Protein AF-A0A9D1AUR5-F1 (afdb_monomer_lite)

Radius of gyration: 15.95 Å; chains: 1; bounding box: 58×38×31 Å

pLDDT: mean 84.09, std 12.06, range [46.53, 95.69]

Structure (mmCIF, N/CA/C/O backbone):
data_AF-A0A9D1AUR5-F1
#
_entry.id   AF-A0A9D1AUR5-F1
#
loop_
_atom_site.group_PDB
_atom_site.id
_atom_site.type_symbol
_atom_site.label_atom_id
_atom_site.label_alt_id
_atom_site.label_comp_id
_atom_site.label_asym_id
_atom_site.label_entity_id
_atom_site.label_seq_id
_atom_site.pdbx_PDB_ins_code
_atom_site.Cartn_x
_atom_site.Cartn_y
_atom_site.Cartn_z
_atom_site.occupancy
_atom_site.B_iso_or_equiv
_atom_site.auth_seq_id
_atom_site.auth_comp_id
_atom_site.auth_asym_id
_atom_site.auth_atom_id
_atom_site.pdbx_PDB_model_num
ATOM 1 N N . MET A 1 1 ? -42.932 -14.438 0.483 1.00 46.53 1 MET A N 1
ATOM 2 C CA . MET A 1 1 ? -41.579 -15.038 0.476 1.00 46.53 1 MET A CA 1
ATOM 3 C C . MET A 1 1 ? -40.609 -13.994 -0.057 1.00 46.53 1 MET A C 1
ATOM 5 O O . MET A 1 1 ? -40.876 -13.492 -1.142 1.00 46.53 1 MET A O 1
ATOM 9 N N . PRO A 1 2 ? -39.574 -13.574 0.690 1.00 53.62 2 PRO A N 1
ATOM 10 C CA . PRO A 1 2 ? -38.624 -12.589 0.187 1.00 53.62 2 PRO A CA 1
ATOM 11 C C . PRO A 1 2 ? -37.767 -13.238 -0.905 1.00 53.62 2 PRO A C 1
ATOM 13 O O . PRO A 1 2 ? -37.138 -14.271 -0.686 1.00 53.62 2 PRO A O 1
ATOM 16 N N . SER A 1 3 ? -37.808 -12.657 -2.100 1.00 56.53 3 SER A N 1
ATOM 17 C CA . SER A 1 3 ? -37.037 -13.116 -3.251 1.00 56.53 3 SER A CA 1
ATOM 18 C C . SER A 1 3 ? -35.579 -12.689 -3.069 1.00 56.53 3 SER A C 1
ATOM 20 O O . SER A 1 3 ? -35.285 -11.496 -2.977 1.00 56.53 3 SER A O 1
ATOM 22 N N . PHE A 1 4 ? -34.663 -13.653 -2.975 1.00 55.78 4 PHE A N 1
ATOM 23 C CA . PHE A 1 4 ? -33.223 -13.400 -2.941 1.00 55.78 4 PHE A CA 1
ATOM 24 C C . PHE A 1 4 ? -32.739 -13.091 -4.359 1.00 55.78 4 PHE A C 1
ATOM 26 O O . PHE A 1 4 ? -32.270 -13.967 -5.082 1.00 55.78 4 PHE A O 1
ATOM 33 N N . ILE A 1 5 ? -32.865 -11.831 -4.774 1.00 70.12 5 ILE A N 1
ATOM 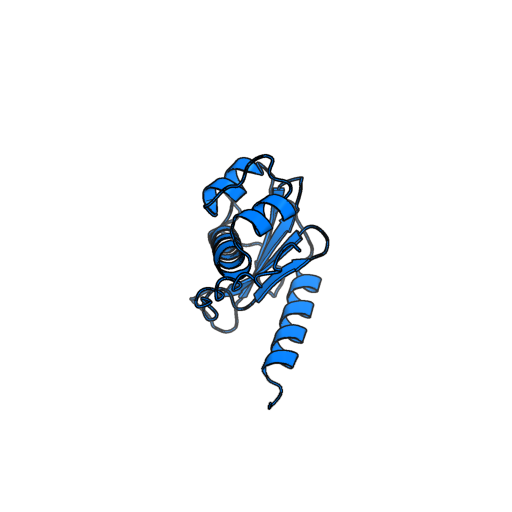34 C CA . ILE A 1 5 ? -32.212 -11.359 -5.995 1.00 70.12 5 ILE A CA 1
ATOM 35 C C . ILE A 1 5 ? -30.713 -11.286 -5.701 1.00 70.12 5 ILE A C 1
ATOM 37 O O . ILE A 1 5 ? -30.262 -10.454 -4.912 1.00 70.12 5 ILE A O 1
ATOM 41 N N . ALA A 1 6 ? -29.937 -12.172 -6.325 1.00 63.62 6 ALA A N 1
ATOM 42 C CA . ALA A 1 6 ? -28.485 -12.091 -6.312 1.00 63.62 6 ALA A CA 1
ATOM 43 C C . ALA A 1 6 ? -28.065 -10.758 -6.948 1.00 63.62 6 ALA A C 1
ATOM 45 O O . ALA A 1 6 ? -28.197 -10.568 -8.156 1.00 63.62 6 ALA A O 1
ATOM 46 N N . GLN A 1 7 ? -27.594 -9.811 -6.133 1.00 69.50 7 GLN A N 1
ATOM 47 C CA . GLN A 1 7 ? -27.077 -8.553 -6.657 1.00 69.50 7 GLN A CA 1
ATOM 48 C C . GLN A 1 7 ? -25.801 -8.836 -7.464 1.00 69.50 7 GLN A C 1
ATOM 50 O O . GLN A 1 7 ? -24.889 -9.495 -6.945 1.00 69.50 7 GLN A O 1
ATOM 55 N N . PRO A 1 8 ? -25.704 -8.358 -8.718 1.00 53.91 8 PRO A N 1
ATOM 56 C CA . PRO A 1 8 ? -24.486 -8.498 -9.494 1.00 53.91 8 PRO A CA 1
ATOM 57 C C . PRO A 1 8 ? -23.358 -7.780 -8.755 1.00 53.91 8 PRO A C 1
ATOM 59 O O . PRO A 1 8 ? -23.437 -6.582 -8.479 1.00 53.91 8 PRO A O 1
ATOM 62 N N . ARG A 1 9 ? -22.301 -8.523 -8.406 1.00 60.66 9 ARG A N 1
ATOM 63 C CA . ARG A 1 9 ? -21.105 -7.903 -7.834 1.00 60.66 9 ARG A CA 1
ATOM 64 C C . ARG A 1 9 ? -20.527 -6.963 -8.892 1.00 60.66 9 ARG A C 1
ATOM 66 O O . ARG A 1 9 ? -20.379 -7.391 -10.040 1.00 60.66 9 ARG A O 1
ATOM 73 N N . PRO A 1 10 ? -20.202 -5.710 -8.541 1.00 59.88 10 PRO A N 1
ATOM 74 C CA . PRO A 1 10 ? -19.557 -4.808 -9.478 1.00 59.88 10 PRO A CA 1
ATOM 75 C C . PRO A 1 10 ? -18.296 -5.476 -10.028 1.00 59.88 10 PRO A C 1
ATOM 77 O O . PRO A 1 10 ? -17.482 -6.012 -9.272 1.00 59.88 10 PRO A O 1
ATOM 80 N N . GLN A 1 11 ? -18.167 -5.468 -11.354 1.00 58.25 11 GLN A N 1
ATOM 81 C CA . GLN A 1 11 ? -16.984 -5.978 -12.037 1.00 58.25 11 GLN A CA 1
ATOM 82 C C . GLN A 1 11 ? -15.757 -5.216 -11.509 1.00 58.25 11 GLN A C 1
ATOM 84 O O . GLN A 1 11 ? -15.791 -3.978 -11.463 1.00 58.25 11 GLN A O 1
ATOM 89 N N . PRO A 1 12 ? -14.682 -5.908 -11.093 1.00 55.97 12 PRO A N 1
ATOM 90 C CA . PRO A 1 12 ? -13.477 -5.232 -10.641 1.00 55.97 12 PRO A CA 1
ATOM 91 C C . PRO A 1 12 ? -12.948 -4.339 -11.770 1.00 55.97 12 PRO A C 1
ATOM 93 O O . PRO A 1 12 ? -12.846 -4.761 -12.924 1.00 55.97 12 PRO A O 1
ATOM 96 N N . LYS A 1 13 ? -12.629 -3.077 -11.453 1.00 62.91 13 LYS A N 1
ATOM 97 C CA . LYS A 1 13 ? -12.065 -2.141 -12.437 1.00 62.91 13 LYS A CA 1
ATOM 98 C C . LYS A 1 13 ? -10.774 -2.711 -13.033 1.00 62.91 13 LYS A C 1
ATOM 100 O O . LYS A 1 13 ? -10.017 -3.392 -12.339 1.00 62.91 13 LYS A O 1
ATOM 105 N N . LYS A 1 14 ? -10.488 -2.368 -14.301 1.00 58.84 14 LYS A N 1
ATOM 106 C CA . LYS A 1 14 ? -9.211 -2.692 -14.966 1.00 58.84 14 LYS A CA 1
ATOM 107 C C . LYS A 1 14 ? -8.042 -2.296 -14.054 1.00 58.84 14 LYS A C 1
ATOM 109 O O . LYS A 1 14 ? -7.839 -1.116 -13.770 1.00 58.84 14 LYS A O 1
ATOM 114 N N . ARG A 1 15 ? -7.299 -3.300 -13.584 1.00 64.06 15 ARG A N 1
ATOM 115 C CA . ARG A 1 15 ? -6.144 -3.143 -12.689 1.00 64.06 15 ARG A CA 1
ATOM 116 C C . ARG A 1 15 ? -5.000 -2.463 -13.440 1.00 64.06 15 ARG A C 1
ATOM 118 O O . ARG A 1 15 ? -4.709 -2.827 -14.578 1.00 64.06 15 ARG A O 1
ATOM 125 N N . GLN A 1 16 ? -4.292 -1.538 -12.793 1.00 65.31 16 GLN A N 1
ATOM 126 C CA . GLN A 1 16 ? -3.031 -1.011 -13.325 1.00 65.31 16 GLN A CA 1
ATOM 127 C C . GLN A 1 16 ? -1.873 -1.947 -12.950 1.00 65.31 16 GLN A C 1
ATOM 129 O O . GLN A 1 16 ? -0.972 -1.560 -12.210 1.00 65.31 16 GLN A O 1
ATOM 134 N N . LEU A 1 17 ? -1.901 -3.182 -13.465 1.00 66.31 17 LEU A N 1
ATOM 135 C CA . LEU A 1 17 ? -0.937 -4.247 -13.135 1.00 66.31 17 LEU A CA 1
ATOM 136 C C . LEU A 1 17 ? 0.522 -3.840 -13.376 1.00 66.31 17 LEU A C 1
ATOM 138 O O . LEU A 1 17 ? 1.398 -4.199 -12.599 1.00 66.31 17 LEU A O 1
ATOM 142 N N . GLN A 1 18 ? 0.778 -3.037 -14.411 1.00 70.94 18 GLN A N 1
ATOM 143 C CA . GLN A 1 18 ? 2.121 -2.530 -14.707 1.00 70.94 18 GLN A CA 1
ATOM 144 C C . GLN A 1 18 ? 2.656 -1.589 -13.617 1.00 70.94 18 GLN A C 1
ATOM 146 O O . GLN A 1 18 ? 3.862 -1.500 -13.400 1.00 70.94 18 GLN A O 1
ATOM 151 N N . LYS A 1 19 ? 1.761 -0.865 -12.932 1.00 76.81 19 LYS A N 1
ATOM 152 C CA . LYS A 1 19 ? 2.124 0.146 -11.934 1.00 76.81 19 LYS A CA 1
ATOM 153 C C . LYS A 1 19 ? 2.081 -0.410 -10.516 1.00 76.81 19 LYS A C 1
ATOM 155 O O . LYS A 1 19 ? 2.977 -0.121 -9.731 1.00 76.81 19 LYS A O 1
ATOM 160 N N . VAL A 1 20 ? 1.062 -1.198 -10.187 1.00 77.25 20 VAL A N 1
ATOM 161 C CA . VAL A 1 20 ? 0.912 -1.869 -8.890 1.00 77.25 20 VAL A CA 1
ATOM 162 C C . VAL A 1 20 ? 0.617 -3.341 -9.159 1.00 77.25 20 VAL A C 1
ATOM 164 O O . VAL A 1 20 ? -0.549 -3.721 -9.301 1.00 77.25 20 VAL A O 1
ATOM 167 N N . PRO A 1 21 ? 1.662 -4.174 -9.288 1.00 82.38 21 PRO A N 1
ATOM 168 C CA . PRO A 1 21 ? 1.486 -5.592 -9.584 1.00 82.38 21 PRO A CA 1
ATOM 169 C C . PRO A 1 21 ? 0.772 -6.348 -8.458 1.00 82.38 21 PRO A C 1
ATOM 171 O O . PRO A 1 21 ? 0.073 -7.328 -8.724 1.00 82.38 21 PRO A O 1
ATOM 174 N N . PHE A 1 22 ? 0.893 -5.881 -7.211 1.00 90.50 22 PHE A N 1
ATOM 175 C CA . PHE A 1 22 ? 0.364 -6.582 -6.047 1.00 90.50 22 PHE A CA 1
ATOM 176 C C . PHE A 1 22 ? -0.159 -5.620 -4.986 1.00 90.50 22 PHE A C 1
ATOM 178 O O . PHE A 1 22 ? 0.517 -4.662 -4.616 1.00 90.50 22 PHE A O 1
ATOM 185 N N . VAL A 1 23 ? -1.367 -5.890 -4.495 1.00 94.31 23 VAL A N 1
ATOM 186 C CA . VAL A 1 23 ? -2.006 -5.158 -3.399 1.00 94.31 23 VAL A CA 1
ATOM 187 C C . VAL A 1 23 ? -2.911 -6.108 -2.628 1.00 94.31 23 VAL A C 1
ATOM 189 O O . VAL A 1 23 ? -3.725 -6.819 -3.219 1.00 94.31 23 VAL A O 1
ATOM 192 N N . GLU A 1 24 ? -2.801 -6.108 -1.308 1.00 94.38 24 GLU A N 1
ATOM 193 C CA . GLU A 1 24 ? -3.598 -6.954 -0.429 1.00 94.38 24 GLU A CA 1
ATOM 194 C C . GLU A 1 24 ? -3.999 -6.225 0.856 1.00 94.38 24 GLU A C 1
ATOM 196 O O . GLU A 1 24 ? -3.330 -5.303 1.328 1.00 94.38 24 GLU A O 1
ATOM 201 N N . LEU A 1 25 ? -5.127 -6.663 1.408 1.00 94.94 25 LEU A N 1
ATOM 202 C CA . LEU A 1 25 ? -5.566 -6.341 2.758 1.00 94.94 25 LEU A CA 1
ATOM 203 C C . LEU A 1 25 ? -5.272 -7.584 3.599 1.00 94.94 25 LEU A C 1
ATOM 205 O O . LEU A 1 25 ? -6.000 -8.573 3.505 1.00 94.94 25 LEU A O 1
ATOM 209 N N . PHE A 1 26 ? -4.172 -7.569 4.347 1.00 94.12 26 PHE A N 1
ATOM 210 C CA . PHE A 1 26 ? -3.706 -8.735 5.094 1.00 94.12 26 PHE A CA 1
ATOM 211 C C . PHE A 1 26 ? -3.170 -8.342 6.471 1.00 94.12 26 PHE A C 1
ATOM 213 O O . PHE A 1 26 ? -2.499 -7.324 6.608 1.00 94.12 26 PHE A O 1
ATOM 220 N N . ASN A 1 27 ? -3.484 -9.144 7.492 1.00 91.56 27 ASN A N 1
ATOM 221 C CA . ASN A 1 27 ? -2.972 -9.007 8.860 1.00 91.56 27 ASN A CA 1
ATOM 222 C C . ASN A 1 27 ? -3.039 -7.574 9.443 1.00 91.56 27 ASN A C 1
ATOM 224 O O . ASN A 1 27 ? -2.068 -7.057 9.990 1.00 91.56 27 ASN A O 1
ATOM 228 N N . GLY A 1 28 ? -4.172 -6.888 9.259 1.00 93.06 28 GLY A N 1
ATOM 229 C CA . GLY A 1 28 ? -4.358 -5.512 9.737 1.00 93.06 28 GLY A CA 1
ATOM 230 C C . GLY A 1 28 ? -3.544 -4.462 8.974 1.00 93.06 28 GLY A C 1
ATOM 231 O O . GLY A 1 28 ? -3.373 -3.347 9.461 1.00 93.06 28 GLY A O 1
ATOM 232 N N . ARG A 1 29 ? -3.030 -4.791 7.787 1.00 94.62 29 ARG A N 1
ATOM 233 C CA . ARG A 1 29 ? -2.286 -3.874 6.922 1.00 94.62 29 ARG A CA 1
ATOM 234 C C . ARG A 1 29 ? -2.892 -3.817 5.527 1.00 94.62 29 ARG A C 1
ATOM 236 O O . ARG A 1 29 ? -3.344 -4.828 4.986 1.00 94.62 29 ARG A O 1
ATOM 243 N N . LEU A 1 30 ? -2.877 -2.629 4.941 1.00 95.56 30 LEU A N 1
ATOM 244 C CA . LEU A 1 30 ? -2.926 -2.459 3.498 1.00 95.56 30 LEU A CA 1
ATOM 245 C C . LEU A 1 30 ? -1.484 -2.477 2.998 1.00 95.56 30 LEU A C 1
ATOM 247 O O . LEU A 1 30 ? -0.707 -1.586 3.329 1.00 95.56 30 LEU A O 1
ATOM 251 N N . GLN A 1 31 ? -1.122 -3.489 2.219 1.00 95.69 31 GLN A N 1
ATOM 252 C CA . GLN A 1 31 ? 0.259 -3.706 1.797 1.00 95.69 31 GLN A CA 1
ATOM 253 C C . GLN A 1 31 ? 0.344 -4.139 0.339 1.00 95.69 31 GLN A C 1
ATOM 255 O O . GLN A 1 31 ? -0.624 -4.630 -0.241 1.00 95.69 31 GLN A O 1
ATOM 260 N N . GLY A 1 32 ? 1.500 -3.930 -0.279 1.00 95.19 32 GLY A N 1
ATOM 261 C CA . GLY A 1 32 ? 1.702 -4.360 -1.651 1.00 95.19 32 GLY A CA 1
ATOM 262 C C . GLY A 1 32 ? 3.020 -3.927 -2.264 1.00 95.19 32 GLY A C 1
ATOM 263 O O . GLY A 1 32 ? 3.892 -3.348 -1.611 1.00 95.19 32 GLY A O 1
ATOM 264 N N . VAL A 1 33 ? 3.134 -4.215 -3.556 1.00 94.31 33 VAL A N 1
ATOM 265 C CA . VAL A 1 33 ? 4.311 -3.942 -4.376 1.00 94.31 33 VAL A CA 1
ATOM 266 C C . VAL A 1 33 ? 3.926 -2.995 -5.504 1.00 94.31 33 VAL A C 1
ATOM 268 O O . VAL A 1 33 ? 2.937 -3.200 -6.205 1.00 94.31 33 VAL A O 1
ATOM 271 N N . VAL A 1 34 ? 4.728 -1.948 -5.670 1.00 93.12 34 VAL A N 1
ATOM 272 C CA . VAL A 1 34 ? 4.546 -0.859 -6.629 1.00 93.12 34 VAL A CA 1
ATOM 273 C C . VAL A 1 34 ? 5.778 -0.787 -7.523 1.00 93.12 34 VAL A C 1
ATOM 275 O O . VAL A 1 34 ? 6.909 -0.789 -7.041 1.00 93.12 34 VAL A O 1
ATOM 278 N N . SER A 1 35 ? 5.575 -0.715 -8.834 1.00 89.38 35 SER A N 1
ATOM 279 C CA . SER A 1 35 ? 6.661 -0.576 -9.804 1.00 89.38 35 SER A CA 1
ATOM 280 C C . SER A 1 35 ? 7.379 0.768 -9.646 1.00 89.38 35 SER A C 1
ATOM 282 O O . SER A 1 35 ? 6.749 1.801 -9.407 1.00 89.38 35 SER A O 1
ATOM 284 N N . SER A 1 36 ? 8.705 0.772 -9.819 1.00 80.38 36 SER A N 1
ATOM 285 C CA . SER A 1 36 ? 9.506 2.005 -9.852 1.00 80.38 36 SER A CA 1
ATOM 286 C C . SER A 1 36 ? 9.194 2.874 -11.077 1.00 80.38 36 SER A C 1
ATOM 288 O O . SER A 1 36 ? 9.471 4.075 -11.068 1.00 80.38 36 SER A O 1
ATOM 290 N N . GLY A 1 37 ? 8.664 2.283 -12.154 1.00 74.62 37 GLY A N 1
ATOM 291 C CA . GLY A 1 37 ? 8.437 2.939 -13.449 1.00 74.62 37 GLY A CA 1
ATOM 292 C C . GLY A 1 37 ? 9.714 3.271 -14.237 1.00 74.62 37 GLY A C 1
ATOM 293 O O . GLY A 1 37 ? 9.652 3.414 -15.449 1.00 74.62 37 GLY A O 1
ATOM 294 N N . SER A 1 38 ? 10.868 3.363 -13.570 1.00 73.44 38 SE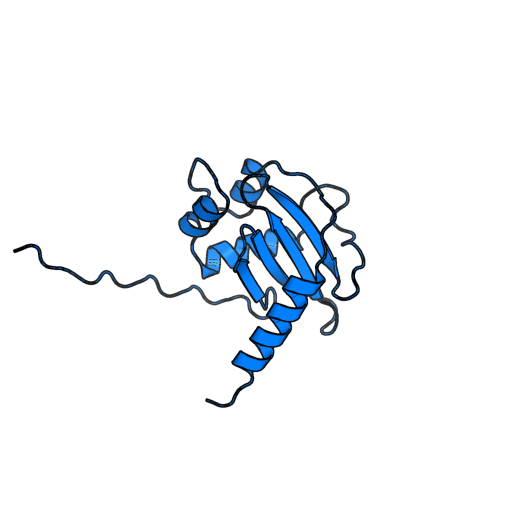R A N 1
ATOM 295 C CA . SER A 1 38 ? 12.184 3.654 -14.162 1.00 73.44 38 SER A CA 1
ATOM 296 C C . SER A 1 38 ? 13.089 2.432 -14.349 1.00 73.44 38 SER A C 1
ATOM 298 O O . SER A 1 38 ? 14.124 2.527 -14.997 1.00 73.44 38 SER A O 1
ATOM 300 N N . SER A 1 39 ? 12.743 1.300 -13.743 1.00 76.44 39 SER A N 1
ATOM 301 C CA . SER A 1 39 ? 13.491 0.046 -13.831 1.00 76.44 39 SER A CA 1
ATOM 302 C C . SER A 1 39 ? 12.525 -1.103 -13.585 1.00 76.44 39 SER A C 1
ATOM 304 O O . SER A 1 39 ? 11.682 -1.017 -12.690 1.00 76.44 39 SER A O 1
ATOM 306 N N . THR A 1 40 ? 12.648 -2.157 -14.384 1.00 71.94 40 THR A N 1
ATOM 307 C CA . THR A 1 40 ? 11.851 -3.384 -14.278 1.00 71.94 40 THR A CA 1
ATOM 308 C C . THR A 1 40 ? 12.249 -4.230 -13.068 1.00 71.94 40 THR A C 1
ATOM 310 O O . THR A 1 40 ? 11.401 -4.879 -12.469 1.00 71.94 40 THR A O 1
ATOM 313 N N . GLU A 1 41 ? 13.517 -4.174 -12.662 1.00 79.19 41 GLU A N 1
ATOM 314 C CA . GLU A 1 41 ? 14.068 -4.942 -11.535 1.00 79.19 41 GLU A CA 1
ATOM 315 C C . GLU A 1 41 ? 13.828 -4.274 -10.173 1.00 79.19 41 GLU A C 1
ATOM 317 O O . GLU A 1 41 ? 13.956 -4.896 -9.113 1.00 79.19 41 GLU A O 1
ATOM 322 N N . ARG A 1 42 ? 13.492 -2.978 -10.182 1.00 86.56 42 ARG A N 1
ATOM 323 C CA . ARG A 1 42 ? 13.256 -2.206 -8.964 1.00 86.56 42 ARG A CA 1
ATOM 324 C C . ARG A 1 42 ? 11.770 -2.085 -8.686 1.00 86.56 42 ARG A C 1
ATOM 326 O O . ARG A 1 42 ? 11.029 -1.417 -9.407 1.00 86.56 42 ARG A O 1
ATOM 333 N N . VAL A 1 43 ? 11.372 -2.624 -7.545 1.00 91.94 43 VAL A N 1
ATOM 334 C CA . VAL A 1 43 ? 10.029 -2.441 -7.003 1.00 91.94 43 VAL A CA 1
ATOM 335 C C . VAL A 1 43 ? 10.083 -1.834 -5.609 1.00 91.94 43 VAL A C 1
ATOM 337 O O . VAL A 1 43 ? 11.075 -1.956 -4.886 1.00 91.94 43 VAL A O 1
ATOM 340 N N . TYR A 1 44 ? 8.999 -1.161 -5.249 1.00 94.12 44 TYR A N 1
ATOM 341 C CA . TYR A 1 44 ? 8.773 -0.574 -3.942 1.00 94.12 44 TYR A CA 1
ATOM 342 C C . TYR A 1 44 ? 7.738 -1.392 -3.188 1.00 94.12 44 TYR A C 1
ATOM 344 O O . TYR A 1 44 ? 6.620 -1.582 -3.657 1.00 94.12 44 TYR A O 1
ATOM 352 N N . VAL A 1 45 ? 8.095 -1.829 -1.993 1.00 95.25 45 VAL A N 1
ATOM 353 C CA . VAL A 1 45 ? 7.181 -2.437 -1.039 1.00 95.25 45 VAL A CA 1
ATOM 354 C C . VAL A 1 45 ? 6.615 -1.326 -0.173 1.00 95.25 45 VAL A C 1
ATOM 356 O O . VAL A 1 45 ? 7.371 -0.583 0.457 1.00 95.25 45 VAL A O 1
ATOM 359 N N . SER A 1 46 ? 5.294 -1.189 -0.173 1.00 95.00 46 SER A N 1
ATOM 360 C CA . SER A 1 46 ? 4.578 -0.154 0.573 1.00 95.00 46 SER A CA 1
ATOM 361 C C . SER A 1 46 ? 3.562 -0.803 1.500 1.00 95.00 46 SER A C 1
ATOM 363 O O . SER A 1 46 ? 2.929 -1.792 1.131 1.00 95.00 46 SER A O 1
ATOM 365 N N . LEU A 1 47 ? 3.415 -0.246 2.696 1.00 94.62 47 LEU A N 1
ATOM 366 C CA . LEU A 1 47 ? 2.504 -0.746 3.715 1.00 94.62 47 LEU A CA 1
ATOM 367 C C . LEU A 1 47 ? 1.914 0.403 4.529 1.00 94.62 47 LEU A C 1
ATOM 369 O O . LEU A 1 47 ? 2.560 1.437 4.717 1.00 94.62 47 LEU A O 1
ATOM 373 N N . ILE A 1 48 ? 0.684 0.199 4.991 1.00 94.62 48 ILE A N 1
ATOM 374 C CA . ILE A 1 48 ? -0.048 1.077 5.898 1.00 94.62 48 ILE A CA 1
ATOM 375 C C . ILE A 1 48 ? -0.763 0.196 6.918 1.00 94.62 48 ILE A C 1
ATOM 377 O O . ILE A 1 48 ? -1.508 -0.714 6.544 1.00 94.62 48 ILE A O 1
ATOM 381 N N . LYS A 1 49 ? -0.558 0.466 8.201 1.00 94.56 49 LYS A N 1
ATOM 382 C CA . LYS A 1 49 ? -1.226 -0.223 9.300 1.00 94.56 49 LYS A CA 1
ATOM 383 C C . LYS A 1 49 ? -2.634 0.340 9.498 1.00 94.56 49 LYS A C 1
ATOM 385 O O . LYS A 1 49 ? -2.826 1.553 9.565 1.00 94.56 49 LYS A O 1
ATOM 390 N N . ALA A 1 50 ? -3.626 -0.539 9.581 1.00 93.62 50 ALA A N 1
ATOM 391 C CA . ALA A 1 50 ? -4.997 -0.164 9.907 1.00 93.62 50 ALA A CA 1
ATOM 392 C C . ALA A 1 50 ? -5.093 0.358 11.350 1.00 93.62 50 ALA A C 1
ATOM 394 O O . ALA A 1 50 ? -4.340 -0.064 12.231 1.00 93.62 50 ALA A O 1
ATOM 395 N N . GLY A 1 51 ? -6.021 1.281 11.598 1.00 90.31 51 GLY A N 1
ATOM 396 C CA . GLY A 1 51 ? -6.229 1.904 12.904 1.00 90.31 51 GLY A CA 1
ATOM 397 C C . GLY A 1 51 ? -5.225 3.014 13.223 1.00 90.31 51 GLY A C 1
ATOM 398 O O . GLY A 1 51 ? -5.648 4.141 13.447 1.00 90.31 51 GLY A O 1
ATOM 399 N N . SER A 1 52 ? -3.914 2.731 13.222 1.00 90.19 52 SER A N 1
ATOM 400 C CA . SER A 1 52 ? -2.898 3.763 13.515 1.00 90.19 52 SER A CA 1
ATOM 401 C C . SER A 1 52 ? -2.517 4.613 12.307 1.00 90.19 52 SER A C 1
ATOM 403 O O . SER A 1 52 ? -2.012 5.719 12.468 1.00 90.19 52 SER A O 1
ATOM 405 N N . GLY A 1 53 ? -2.706 4.094 11.091 1.00 90.31 53 GLY A N 1
ATOM 406 C CA . GLY A 1 53 ? -2.301 4.787 9.875 1.00 90.31 53 GLY A CA 1
ATOM 407 C C . GLY A 1 53 ? -0.798 4.803 9.627 1.00 90.31 53 GLY A C 1
ATOM 408 O O . GLY A 1 53 ? -0.364 5.434 8.664 1.00 90.31 53 GLY A O 1
ATOM 409 N N . ASP A 1 54 ? 0.002 4.157 10.481 1.00 92.94 54 ASP A N 1
ATOM 410 C CA . ASP A 1 54 ? 1.453 4.170 10.336 1.00 92.94 54 ASP A CA 1
ATOM 411 C C . ASP A 1 54 ? 1.859 3.522 9.022 1.00 92.94 54 ASP A C 1
ATOM 413 O O . ASP A 1 54 ? 1.317 2.491 8.620 1.00 92.94 54 ASP A O 1
ATOM 417 N N . TYR A 1 55 ? 2.827 4.129 8.349 1.00 93.00 55 TYR A N 1
ATOM 418 C CA . TYR A 1 55 ? 3.195 3.724 7.005 1.00 93.00 55 TYR A CA 1
ATOM 419 C C . TYR A 1 55 ? 4.695 3.551 6.835 1.00 93.00 55 TYR A C 1
ATOM 421 O O . TYR A 1 55 ? 5.525 4.230 7.450 1.00 93.00 55 TYR A O 1
ATOM 429 N N . TYR A 1 56 ? 5.039 2.662 5.908 1.00 94.25 56 TYR A N 1
ATOM 430 C CA . TYR A 1 56 ? 6.407 2.463 5.470 1.00 94.25 56 TYR A CA 1
ATOM 431 C C . TYR A 1 56 ? 6.475 2.173 3.978 1.00 94.25 56 TYR A C 1
ATOM 433 O O . TYR A 1 56 ? 5.565 1.609 3.374 1.00 94.25 56 TYR A O 1
ATOM 441 N N . CYS A 1 57 ? 7.588 2.566 3.370 1.00 94.31 57 CYS A N 1
ATOM 442 C CA . CYS A 1 57 ? 7.886 2.266 1.981 1.00 94.31 57 CYS A CA 1
ATOM 443 C C . CYS A 1 57 ? 9.391 2.047 1.811 1.00 94.31 57 CYS A C 1
ATOM 445 O O . CYS A 1 57 ? 10.227 2.867 2.199 1.00 94.31 57 CYS A O 1
ATOM 447 N N . SER A 1 58 ? 9.763 0.938 1.200 1.00 93.88 58 SER A N 1
ATOM 448 C CA . SER A 1 58 ? 11.156 0.624 0.904 1.00 93.88 58 SER A CA 1
ATOM 449 C C . SER A 1 58 ? 11.254 -0.045 -0.452 1.00 93.88 58 SER A C 1
ATOM 451 O O . SER A 1 58 ? 10.259 -0.446 -1.041 1.00 93.88 58 SER A O 1
ATOM 453 N N . THR A 1 59 ? 12.455 -0.101 -0.994 1.00 91.94 59 THR A N 1
ATOM 454 C CA . THR A 1 59 ? 12.744 -0.921 -2.173 1.00 91.94 59 THR A CA 1
ATOM 455 C C . THR A 1 59 ? 12.863 -2.395 -1.777 1.00 91.94 59 THR A C 1
ATOM 457 O O . THR A 1 59 ? 13.058 -2.710 -0.604 1.00 91.94 59 THR A O 1
ATOM 460 N N . ASN A 1 60 ? 12.798 -3.303 -2.751 1.00 88.31 60 ASN A N 1
ATOM 461 C CA . ASN A 1 60 ? 12.985 -4.749 -2.557 1.00 88.31 60 ASN A CA 1
ATOM 462 C C . ASN A 1 60 ? 14.333 -5.162 -1.927 1.00 88.31 60 ASN A C 1
ATOM 464 O O . ASN A 1 60 ? 14.448 -6.283 -1.449 1.00 88.31 60 ASN A O 1
ATOM 468 N N . ASN A 1 61 ? 15.334 -4.276 -1.868 1.00 87.88 61 ASN A N 1
ATOM 469 C CA . ASN A 1 61 ? 16.587 -4.492 -1.130 1.00 87.88 61 ASN A CA 1
ATOM 470 C C . ASN A 1 61 ? 16.643 -3.742 0.219 1.00 87.88 61 ASN A C 1
ATOM 472 O O . ASN A 1 61 ? 17.722 -3.414 0.712 1.00 87.88 61 ASN A O 1
ATOM 476 N N . ASN A 1 62 ? 15.481 -3.445 0.811 1.00 88.50 62 ASN A N 1
ATOM 477 C CA . ASN A 1 62 ? 15.310 -2.789 2.112 1.00 88.50 62 ASN A CA 1
ATOM 478 C C . ASN A 1 62 ? 15.882 -1.362 2.218 1.00 88.50 62 ASN A C 1
ATOM 480 O O . ASN A 1 62 ? 16.014 -0.832 3.326 1.00 88.50 62 ASN A O 1
ATOM 484 N N . ARG A 1 63 ? 16.182 -0.679 1.100 1.00 89.94 63 ARG A N 1
ATOM 485 C CA . ARG A 1 63 ? 16.534 0.751 1.153 1.00 89.94 63 ARG A CA 1
ATOM 486 C C . ARG A 1 63 ? 15.269 1.605 1.309 1.00 89.94 63 ARG A C 1
ATOM 488 O O . ARG A 1 63 ? 14.347 1.433 0.502 1.00 89.94 63 ARG A O 1
ATOM 495 N N . PRO A 1 64 ? 15.208 2.534 2.287 1.00 90.81 64 PRO A N 1
ATOM 496 C CA . PRO A 1 64 ? 14.059 3.417 2.480 1.00 90.81 64 PRO A CA 1
ATOM 497 C C . PRO A 1 64 ? 13.727 4.205 1.212 1.00 90.81 64 PRO A C 1
ATOM 499 O O . PRO A 1 64 ? 14.623 4.667 0.502 1.00 90.81 64 PRO A O 1
ATOM 502 N N . CYS A 1 65 ? 12.440 4.397 0.934 1.00 91.75 65 CYS A N 1
ATOM 503 C CA . CYS A 1 65 ? 12.022 5.222 -0.192 1.00 91.75 65 CYS A CA 1
ATOM 504 C C . CYS A 1 65 ? 12.453 6.685 0.014 1.00 91.75 65 CYS A C 1
ATOM 506 O O . CYS A 1 65 ? 12.122 7.296 1.028 1.00 91.75 65 CYS A O 1
ATOM 508 N N . GLY A 1 66 ? 13.132 7.281 -0.972 1.00 87.38 66 GLY A N 1
ATOM 509 C CA . GLY A 1 66 ? 13.555 8.688 -0.906 1.00 87.38 66 GLY A CA 1
ATOM 510 C C . GLY A 1 66 ? 12.396 9.684 -0.754 1.00 87.38 66 GLY A C 1
ATOM 511 O O . GLY A 1 66 ? 12.584 10.755 -0.187 1.00 87.38 66 GLY A O 1
ATOM 512 N N . GLY A 1 67 ? 11.188 9.307 -1.191 1.00 85.50 67 GLY A N 1
ATOM 513 C CA . GLY A 1 67 ? 9.975 10.120 -1.062 1.00 85.50 67 GLY A CA 1
ATOM 514 C C . GLY A 1 67 ? 9.337 10.130 0.332 1.00 85.50 67 GLY A C 1
ATOM 515 O O . GLY A 1 67 ? 8.380 10.859 0.532 1.00 85.50 67 GLY A O 1
ATOM 516 N N . LEU A 1 68 ? 9.842 9.356 1.301 1.00 83.88 68 LEU A N 1
ATOM 517 C CA . LEU A 1 68 ? 9.312 9.304 2.679 1.00 83.88 68 LEU A CA 1
ATOM 518 C C . LEU A 1 68 ? 9.759 10.472 3.576 1.00 83.88 68 LEU A C 1
ATOM 520 O O .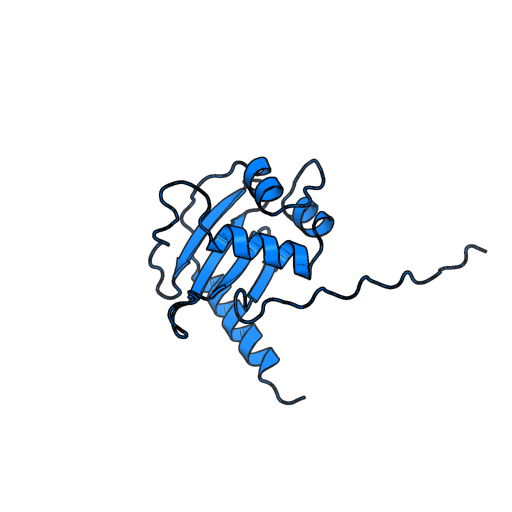 LEU A 1 68 ? 9.587 10.416 4.794 1.00 83.88 68 LEU A O 1
ATOM 524 N N . ARG A 1 69 ? 10.419 11.495 3.024 1.00 75.38 69 ARG A N 1
ATOM 525 C CA . ARG A 1 69 ? 10.968 12.606 3.820 1.00 75.38 69 ARG A CA 1
ATOM 526 C C . ARG A 1 69 ? 9.913 13.622 4.261 1.00 75.38 69 ARG A C 1
ATOM 528 O O . ARG A 1 69 ? 10.100 14.224 5.308 1.00 75.38 69 ARG A O 1
ATOM 535 N N . SER A 1 70 ? 8.839 13.804 3.494 1.00 69.69 70 SER A N 1
ATOM 536 C CA . SER A 1 70 ? 7.879 14.905 3.672 1.00 69.69 70 SER A CA 1
ATOM 537 C C . SER A 1 70 ? 6.414 14.455 3.783 1.00 69.69 70 SER A C 1
ATOM 539 O O . SER A 1 70 ? 5.522 15.278 3.613 1.00 69.69 70 SER A O 1
ATOM 541 N N . GLY A 1 71 ? 6.153 13.166 4.029 1.00 75.44 71 GLY A N 1
ATOM 542 C CA . GLY A 1 71 ? 4.798 12.603 4.118 1.00 75.44 71 GLY A CA 1
ATOM 543 C C . GLY A 1 71 ? 4.659 11.248 3.419 1.00 75.44 71 GLY A C 1
ATOM 544 O O . GLY A 1 71 ? 5.658 10.545 3.211 1.00 75.44 71 GLY A O 1
ATOM 545 N N . SER A 1 72 ? 3.424 10.887 3.043 1.00 81.50 72 SER A N 1
ATOM 546 C CA . SER A 1 72 ? 3.183 9.723 2.186 1.00 81.50 72 SER A CA 1
ATOM 547 C C . SER A 1 72 ? 3.899 9.923 0.849 1.00 81.50 72 SER A C 1
ATOM 549 O O . SER A 1 72 ? 3.874 10.994 0.245 1.00 81.50 72 SER A O 1
ATOM 551 N N . CYS A 1 73 ? 4.612 8.893 0.396 1.00 91.00 73 CYS A N 1
ATOM 552 C CA . CYS A 1 73 ? 5.266 8.937 -0.903 1.00 91.00 73 CYS A CA 1
ATOM 553 C C . CYS A 1 73 ? 4.282 8.516 -2.002 1.00 91.00 73 CYS A C 1
ATOM 555 O O . CYS A 1 73 ? 3.346 7.755 -1.753 1.00 91.00 73 CYS A O 1
ATOM 557 N N . LYS A 1 74 ? 4.579 8.881 -3.255 1.00 91.00 74 LYS A N 1
ATOM 558 C CA . LYS A 1 74 ? 3.766 8.502 -4.426 1.00 91.00 74 LYS A CA 1
ATOM 559 C C . LYS A 1 74 ? 3.455 6.999 -4.541 1.00 91.00 74 LYS A C 1
ATOM 561 O O . LYS A 1 74 ? 2.489 6.627 -5.200 1.00 91.00 74 LYS A O 1
ATOM 566 N N . HIS A 1 75 ? 4.285 6.125 -3.957 1.00 92.50 75 HIS A N 1
ATOM 567 C CA . HIS A 1 75 ? 4.052 4.676 -3.962 1.00 92.50 75 HIS A CA 1
ATOM 568 C C . HIS A 1 75 ? 2.942 4.276 -2.987 1.00 92.50 75 HIS A C 1
ATOM 570 O O . HIS A 1 75 ? 2.122 3.432 -3.327 1.00 92.50 75 HIS A O 1
ATOM 576 N N . ILE A 1 76 ? 2.872 4.920 -1.820 1.00 92.94 76 ILE A N 1
ATOM 577 C CA . ILE A 1 76 ? 1.783 4.734 -0.855 1.00 92.94 76 ILE A CA 1
ATOM 578 C C . ILE A 1 76 ? 0.474 5.236 -1.470 1.00 92.94 76 ILE A C 1
ATOM 580 O O . ILE A 1 76 ? -0.516 4.509 -1.476 1.00 92.94 76 ILE A O 1
ATOM 584 N N . ASP A 1 77 ? 0.483 6.414 -2.097 1.00 91.62 77 ASP A N 1
ATOM 585 C CA . ASP A 1 77 ? -0.711 6.951 -2.760 1.00 91.62 77 ASP A CA 1
ATOM 586 C C . ASP A 1 77 ? -1.196 6.018 -3.887 1.00 91.62 77 ASP A C 1
ATOM 588 O O . ASP A 1 77 ? -2.387 5.716 -4.002 1.00 91.62 77 ASP A O 1
ATOM 592 N N . ALA A 1 78 ? -0.264 5.502 -4.701 1.00 92.56 78 ALA A N 1
ATOM 593 C CA . ALA A 1 78 ? -0.562 4.545 -5.766 1.00 92.56 78 ALA A CA 1
ATOM 594 C C . ALA A 1 78 ? -1.088 3.200 -5.237 1.00 92.56 78 ALA A C 1
ATOM 596 O O . ALA A 1 78 ? -1.969 2.609 -5.873 1.00 92.56 78 ALA A O 1
ATOM 597 N N . LEU A 1 79 ? -0.572 2.731 -4.095 1.00 94.56 79 LEU A N 1
ATOM 598 C CA . LEU A 1 79 ? -1.038 1.525 -3.413 1.00 94.56 79 LEU A CA 1
ATOM 599 C C . LEU A 1 79 ? -2.500 1.687 -2.986 1.00 94.56 79 LEU A C 1
ATOM 601 O O . LEU A 1 79 ? -3.332 0.854 -3.340 1.00 94.56 79 LEU A O 1
ATOM 605 N N . VAL A 1 80 ? -2.831 2.779 -2.290 1.00 93.69 80 VAL A N 1
ATOM 606 C CA . VAL A 1 80 ? -4.201 3.045 -1.822 1.00 93.69 80 VAL A CA 1
ATOM 607 C C . VAL A 1 80 ? -5.155 3.219 -2.999 1.00 93.69 80 VAL A C 1
ATOM 609 O O . VAL A 1 80 ? -6.240 2.641 -3.002 1.00 93.69 80 VAL A O 1
ATOM 612 N N . ALA A 1 81 ? -4.750 3.948 -4.041 1.00 92.31 81 ALA A N 1
ATOM 613 C CA . ALA A 1 81 ? -5.564 4.103 -5.243 1.00 92.31 81 ALA A CA 1
ATOM 614 C C . ALA A 1 81 ? -5.872 2.752 -5.917 1.00 92.31 81 ALA A C 1
ATOM 616 O O . ALA A 1 81 ? -7.010 2.512 -6.328 1.00 92.31 81 ALA A O 1
ATOM 617 N N . ASN A 1 82 ? -4.891 1.843 -5.995 1.00 92.56 82 ASN A N 1
ATOM 618 C CA . ASN A 1 82 ? -5.123 0.497 -6.527 1.00 92.56 82 ASN A CA 1
ATOM 619 C C . ASN A 1 82 ? -5.980 -0.359 -5.595 1.00 92.56 82 ASN A C 1
ATOM 621 O O . ASN A 1 82 ? -6.856 -1.068 -6.083 1.00 92.56 82 ASN A O 1
ATOM 625 N N . ALA A 1 83 ? -5.803 -0.248 -4.277 1.00 93.00 83 ALA A N 1
ATOM 626 C CA . ALA A 1 83 ? -6.658 -0.924 -3.308 1.00 93.00 83 ALA A CA 1
ATOM 627 C C . ALA A 1 83 ? -8.122 -0.496 -3.464 1.00 93.00 83 ALA A C 1
ATOM 629 O O . ALA A 1 83 ? -9.003 -1.347 -3.541 1.00 93.00 83 ALA A O 1
ATOM 630 N N . ILE A 1 84 ? -8.386 0.809 -3.595 1.00 92.81 84 ILE A N 1
ATOM 631 C CA . ILE A 1 84 ? -9.729 1.342 -3.863 1.00 92.81 84 ILE A CA 1
ATOM 632 C C . ILE A 1 84 ? -10.268 0.793 -5.188 1.00 92.81 84 ILE A C 1
ATOM 634 O O . ILE A 1 84 ? -11.422 0.378 -5.260 1.00 92.81 84 ILE A O 1
ATOM 638 N N . SER A 1 85 ? -9.443 0.771 -6.238 1.00 90.06 85 SER A N 1
ATOM 639 C CA . SER A 1 85 ? -9.841 0.257 -7.552 1.00 90.06 85 SER A CA 1
ATOM 640 C C . SER A 1 8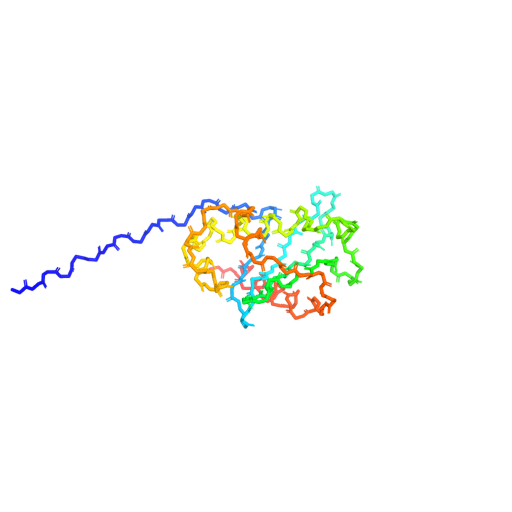5 ? -10.186 -1.238 -7.529 1.00 90.06 85 SER A C 1
ATOM 642 O O . SER A 1 85 ? -11.074 -1.664 -8.264 1.00 90.06 85 SER A O 1
ATOM 644 N N . GLN A 1 86 ? -9.484 -2.030 -6.714 1.00 88.44 86 GLN A N 1
ATOM 645 C CA . GLN A 1 86 ? -9.626 -3.487 -6.659 1.00 88.44 86 GLN A CA 1
ATOM 646 C C . GLN A 1 86 ? -10.694 -3.951 -5.664 1.00 88.44 86 GLN A C 1
ATOM 648 O O . GLN A 1 86 ? -11.454 -4.868 -5.963 1.00 88.44 86 GLN A O 1
ATOM 653 N N . TYR A 1 87 ? -10.749 -3.334 -4.487 1.00 90.75 87 TYR A N 1
ATOM 654 C CA . TYR A 1 87 ? -11.589 -3.775 -3.372 1.00 90.75 87 TYR A CA 1
ATOM 655 C C . TYR A 1 87 ? -12.796 -2.867 -3.122 1.00 90.75 87 TYR A C 1
ATOM 657 O O . TYR A 1 87 ? -13.709 -3.265 -2.402 1.00 90.75 87 TYR A O 1
ATOM 665 N N . GLY A 1 88 ? -12.815 -1.671 -3.715 1.00 91.62 88 GLY A N 1
ATOM 666 C CA . GLY A 1 88 ? -13.803 -0.634 -3.438 1.00 91.62 88 GLY A CA 1
ATOM 667 C C . GLY A 1 88 ? -13.412 0.239 -2.245 1.00 91.62 88 GLY A C 1
ATOM 668 O O . GLY A 1 88 ? -12.847 -0.230 -1.257 1.00 91.62 88 GLY A O 1
ATOM 669 N N . ALA A 1 89 ? -13.738 1.529 -2.334 1.00 90.31 89 ALA A N 1
ATOM 670 C CA . ALA A 1 89 ? -13.384 2.532 -1.330 1.00 90.31 89 ALA A CA 1
ATOM 671 C C . ALA A 1 89 ? -13.935 2.207 0.069 1.00 90.31 89 ALA A C 1
ATOM 673 O O . ALA A 1 89 ? -13.209 2.289 1.053 1.00 90.31 89 ALA A O 1
ATOM 674 N N . GLU A 1 90 ? -15.193 1.773 0.144 1.00 91.06 90 GLU A N 1
ATOM 675 C CA . GLU A 1 90 ? -15.865 1.441 1.403 1.00 91.06 90 GLU A CA 1
ATOM 676 C C . GLU A 1 90 ? -15.182 0.278 2.131 1.00 91.06 90 GLU A C 1
ATOM 678 O O . GLU A 1 90 ? -14.885 0.368 3.322 1.00 91.06 90 GLU A O 1
ATOM 683 N N . ARG A 1 91 ? -14.857 -0.797 1.401 1.00 92.94 91 ARG A N 1
ATOM 684 C CA . ARG A 1 91 ? -14.173 -1.963 1.969 1.00 92.94 91 ARG A CA 1
ATOM 685 C C . ARG A 1 91 ? -12.786 -1.601 2.483 1.00 92.94 91 ARG A C 1
ATOM 687 O O . ARG A 1 91 ? -12.417 -2.043 3.567 1.00 92.94 91 ARG A O 1
ATOM 694 N N . VAL A 1 92 ? -12.030 -0.812 1.717 1.00 94.19 92 VAL A N 1
ATOM 695 C CA . VAL A 1 92 ? -10.704 -0.346 2.139 1.00 94.19 92 VAL A CA 1
ATOM 696 C C . VAL A 1 92 ? -10.831 0.549 3.368 1.00 94.19 92 VAL A C 1
ATOM 698 O O . VAL A 1 92 ? -10.152 0.296 4.353 1.00 94.19 92 VAL A O 1
ATOM 701 N N . GLY A 1 93 ? -11.726 1.538 3.357 1.00 93.62 93 GLY A N 1
ATOM 702 C CA . GLY A 1 93 ? -11.925 2.444 4.490 1.00 93.62 93 GLY A CA 1
ATOM 703 C C . GLY A 1 93 ? -12.303 1.708 5.775 1.00 93.62 93 GLY A C 1
ATOM 704 O O . GLY A 1 93 ? -11.662 1.909 6.804 1.00 93.62 93 GLY A O 1
ATOM 705 N N . ARG A 1 94 ? -13.263 0.778 5.696 1.00 93.06 94 ARG A N 1
ATOM 706 C CA . ARG A 1 94 ? -13.669 -0.056 6.836 1.00 93.06 94 ARG A CA 1
ATOM 707 C C . ARG A 1 94 ? -12.529 -0.933 7.344 1.00 93.06 94 ARG A C 1
ATOM 709 O O . ARG A 1 94 ? -12.329 -1.026 8.548 1.00 93.06 94 ARG A O 1
ATOM 716 N N . TYR A 1 95 ? -11.776 -1.560 6.440 1.00 94.75 95 TYR A N 1
ATOM 717 C CA . TYR A 1 95 ? -10.615 -2.367 6.818 1.00 94.75 95 TYR A CA 1
ATOM 718 C C . TYR A 1 95 ? -9.532 -1.526 7.503 1.00 94.75 95 TYR A C 1
ATOM 720 O O . TYR A 1 95 ? -8.910 -1.983 8.454 1.00 94.75 95 TYR A O 1
ATOM 728 N N . MET A 1 96 ? -9.337 -0.285 7.049 1.00 93.94 96 MET A N 1
ATOM 729 C CA . MET A 1 96 ? -8.385 0.657 7.637 1.00 93.94 96 MET A CA 1
ATOM 730 C C . MET A 1 96 ? -8.865 1.270 8.961 1.00 93.94 96 MET A C 1
ATOM 732 O O . MET A 1 96 ? -8.077 1.944 9.620 1.00 93.94 96 MET A O 1
ATOM 736 N N . GLY A 1 97 ? -10.110 1.016 9.376 1.00 92.31 97 GLY A N 1
ATOM 737 C CA . GLY A 1 97 ? -10.683 1.547 10.614 1.00 92.31 97 GLY A CA 1
ATOM 738 C C . GLY A 1 97 ? -11.139 3.003 10.511 1.00 92.31 97 GLY A C 1
ATOM 739 O O . GLY A 1 97 ? -11.168 3.700 11.520 1.00 92.31 97 GLY A O 1
ATOM 740 N N . LEU A 1 98 ? -11.466 3.483 9.307 1.00 90.38 98 LEU A N 1
ATOM 741 C CA . LEU A 1 98 ? -11.973 4.842 9.130 1.00 90.38 98 LEU A CA 1
ATOM 742 C C . LEU A 1 98 ? -13.399 4.976 9.688 1.00 90.38 98 LEU A C 1
ATOM 744 O O . LEU A 1 98 ? -14.221 4.093 9.433 1.00 90.38 98 LEU A O 1
ATOM 748 N N . PRO A 1 99 ? -13.714 6.084 10.388 1.00 84.50 99 PRO A N 1
ATOM 749 C CA . PRO A 1 99 ? -15.052 6.319 10.928 1.00 84.50 99 PRO A CA 1
ATOM 750 C C . PRO A 1 99 ? -16.084 6.566 9.822 1.00 84.50 99 PRO A C 1
ATOM 752 O O . PRO A 1 99 ? -17.216 6.115 9.930 1.00 84.50 99 PRO A O 1
ATOM 755 N N . GLU A 1 100 ? -15.672 7.226 8.736 1.00 84.56 100 GLU A N 1
ATOM 756 C CA . GLU A 1 100 ? -16.521 7.562 7.593 1.00 84.56 100 GLU A CA 1
ATOM 757 C C . GLU A 1 100 ? -15.903 7.055 6.278 1.00 84.56 100 GLU A C 1
ATOM 759 O O . GLU A 1 100 ? -14.672 7.051 6.126 1.00 84.56 100 GLU A O 1
ATOM 764 N N . PRO A 1 101 ? -16.725 6.643 5.294 1.00 77.00 101 PRO A N 1
ATOM 765 C CA . PRO A 1 101 ? -16.239 6.114 4.029 1.00 77.00 101 PRO A CA 1
ATOM 766 C C . PRO A 1 101 ? -15.573 7.206 3.183 1.00 77.00 101 PRO A C 1
ATOM 768 O O . PRO A 1 101 ? -16.221 8.054 2.570 1.00 77.00 101 PRO A O 1
ATOM 771 N N . GLN A 1 102 ? -14.248 7.132 3.079 1.00 87.25 102 GLN A N 1
ATOM 772 C CA . GLN A 1 102 ? -13.457 7.987 2.197 1.00 87.25 102 GLN A CA 1
ATOM 773 C C . GLN A 1 102 ? -13.401 7.407 0.784 1.00 87.25 102 GLN A C 1
ATOM 775 O O . GLN A 1 102 ? -13.118 6.226 0.596 1.00 87.25 102 GLN A O 1
ATOM 780 N N . ARG A 1 103 ? -13.642 8.244 -0.233 1.00 84.81 103 ARG A N 1
ATOM 781 C CA . ARG A 1 103 ? -13.688 7.810 -1.645 1.00 84.81 103 ARG A CA 1
ATOM 782 C C . ARG A 1 103 ? -12.354 7.919 -2.379 1.00 84.81 103 ARG A C 1
ATOM 784 O O . ARG A 1 103 ? -12.209 7.354 -3.463 1.00 84.81 103 ARG A O 1
ATOM 791 N N . THR A 1 104 ? -11.399 8.660 -1.825 1.00 88.00 104 THR A N 1
ATOM 792 C CA . THR A 1 104 ? -10.127 8.980 -2.482 1.00 88.00 104 THR A CA 1
ATOM 793 C C . THR A 1 104 ? -8.948 8.478 -1.661 1.00 88.00 104 THR A C 1
ATOM 795 O O . THR A 1 104 ? -9.021 8.383 -0.438 1.00 88.00 104 THR A O 1
ATOM 798 N N . ALA A 1 105 ? -7.835 8.183 -2.338 1.00 85.94 105 ALA A N 1
ATOM 799 C CA . ALA A 1 105 ? -6.607 7.764 -1.668 1.00 85.94 105 ALA A CA 1
ATOM 800 C C . ALA A 1 105 ? -6.102 8.830 -0.688 1.00 85.94 105 ALA A C 1
ATOM 802 O O . ALA A 1 105 ? -5.751 8.510 0.442 1.00 85.94 105 ALA A O 1
ATOM 803 N N . TRP A 1 106 ? -6.147 10.099 -1.102 1.00 86.12 106 TRP A N 1
ATOM 804 C CA . TRP A 1 106 ? -5.741 11.225 -0.266 1.00 86.12 106 TRP A CA 1
ATOM 805 C C . TRP A 1 106 ? -6.647 11.396 0.959 1.00 86.12 106 TRP A C 1
ATOM 807 O O . TRP A 1 106 ? -6.143 11.636 2.048 1.00 86.12 106 TRP A O 1
ATOM 817 N N . GLY A 1 107 ? -7.963 11.188 0.812 1.00 86.12 107 GLY A N 1
ATOM 818 C CA . GLY A 1 107 ? -8.900 11.182 1.938 1.00 86.12 107 GLY A CA 1
ATOM 819 C C . GLY A 1 107 ? -8.591 10.066 2.935 1.00 86.12 107 GLY A C 1
ATOM 820 O O . GLY A 1 107 ? -8.471 10.331 4.122 1.00 86.12 107 GLY A O 1
ATOM 821 N N . ILE A 1 108 ? -8.365 8.835 2.456 1.00 86.88 108 ILE A N 1
ATOM 822 C CA . ILE A 1 108 ? -7.984 7.703 3.320 1.00 86.88 108 ILE A CA 1
ATOM 823 C C . ILE A 1 108 ? -6.683 7.998 4.080 1.00 86.88 108 ILE A C 1
ATOM 825 O O . ILE A 1 108 ? -6.636 7.834 5.295 1.00 86.88 108 ILE A O 1
ATOM 829 N N . ILE A 1 109 ? -5.635 8.444 3.380 1.00 87.06 109 ILE A N 1
ATOM 830 C CA . ILE A 1 109 ? -4.322 8.724 3.983 1.00 87.06 109 ILE A CA 1
ATOM 831 C C . ILE A 1 109 ? -4.411 9.893 4.971 1.00 87.06 109 ILE A C 1
ATOM 833 O O . ILE A 1 109 ? -3.882 9.802 6.077 1.00 87.06 109 ILE A O 1
ATOM 837 N N . GLY A 1 110 ? -5.100 10.971 4.593 1.00 85.69 110 GLY A N 1
ATOM 838 C CA . GLY A 1 110 ? -5.261 12.159 5.427 1.00 85.69 110 GLY A CA 1
ATOM 839 C C . GLY A 1 110 ? -6.053 11.887 6.704 1.00 85.69 110 GLY A C 1
ATOM 840 O O . GLY A 1 110 ? -5.664 12.363 7.764 1.00 85.69 110 GLY A O 1
ATOM 841 N N . THR A 1 111 ? -7.126 11.090 6.634 1.00 87.88 111 THR A N 1
ATOM 842 C CA . THR A 1 111 ? -7.930 10.738 7.817 1.00 87.88 111 THR A CA 1
ATOM 843 C C . THR A 1 111 ? -7.193 9.796 8.768 1.00 87.88 111 THR A C 1
ATOM 845 O O . THR A 1 111 ? -7.381 9.898 9.974 1.00 87.88 111 THR A O 1
ATOM 848 N N . LEU A 1 112 ? -6.351 8.897 8.249 1.00 85.75 112 LEU A N 1
ATOM 849 C CA . LEU A 1 112 ? -5.570 7.981 9.083 1.00 85.75 112 LEU A CA 1
ATOM 850 C C . LEU A 1 112 ? -4.540 8.706 9.958 1.00 85.75 112 LEU A C 1
ATOM 852 O O . LEU A 1 112 ? -4.268 8.244 11.059 1.00 85.75 112 LEU A O 1
ATOM 856 N N . GLY A 1 113 ? -3.961 9.812 9.477 1.00 81.50 113 GLY A N 1
ATOM 857 C CA . GLY A 1 113 ? -3.108 10.696 10.286 1.00 81.50 113 GLY A CA 1
ATOM 858 C C . GLY A 1 113 ? -1.846 10.052 10.880 1.00 81.50 113 GLY A C 1
ATOM 859 O O . GLY A 1 113 ? -1.241 10.627 11.782 1.00 81.50 113 GLY A O 1
ATOM 860 N N . GLY A 1 114 ? -1.457 8.866 10.408 1.00 86.00 114 GLY A N 1
ATOM 861 C CA . GLY A 1 114 ? -0.356 8.098 10.980 1.00 86.00 114 GLY A CA 1
ATOM 862 C C . GLY A 1 114 ? 1.029 8.636 10.638 1.00 86.00 114 GLY A C 1
ATOM 863 O O . GLY A 1 114 ? 1.204 9.601 9.886 1.00 86.00 114 GLY A O 1
ATOM 864 N N . SER A 1 115 ? 2.047 7.980 11.190 1.00 89.25 115 SER A N 1
ATOM 865 C CA . SER A 1 115 ? 3.437 8.417 11.089 1.00 89.25 115 SER A CA 1
ATOM 866 C C . SER A 1 115 ? 4.310 7.420 10.325 1.00 89.25 115 SER A C 1
ATOM 868 O O . SER A 1 115 ? 3.943 6.270 10.078 1.00 89.25 115 SER A O 1
ATOM 870 N N . LYS A 1 116 ? 5.509 7.855 9.925 1.00 91.00 116 LYS A N 1
ATOM 871 C CA . LYS A 1 116 ? 6.489 6.947 9.324 1.00 91.00 116 LYS A CA 1
ATOM 872 C C . LYS A 1 116 ? 7.045 6.014 10.400 1.00 91.00 116 LYS A C 1
ATOM 874 O O . LYS A 1 116 ? 7.892 6.435 11.189 1.00 91.00 116 LYS A O 1
ATOM 879 N N . HIS A 1 117 ? 6.689 4.737 10.339 1.00 90.19 117 HIS A N 1
ATOM 880 C CA . HIS A 1 117 ? 7.229 3.703 11.217 1.00 90.19 117 HIS A CA 1
ATOM 881 C C . HIS A 1 117 ? 8.047 2.699 10.403 1.00 90.19 117 HIS A C 1
ATOM 883 O O . HIS A 1 117 ? 7.576 2.186 9.395 1.00 90.19 117 HIS A O 1
ATOM 889 N N . LYS A 1 118 ? 9.300 2.427 10.788 1.00 88.62 118 LYS A N 1
ATOM 890 C CA . LYS A 1 118 ? 10.129 1.463 10.046 1.00 88.62 118 LYS A CA 1
ATOM 891 C C . LYS A 1 118 ? 9.574 0.057 10.254 1.00 88.62 118 LYS A C 1
ATOM 893 O O . LYS A 1 118 ? 9.450 -0.394 11.387 1.00 88.62 118 LYS A O 1
ATOM 898 N N . GLU A 1 119 ? 9.312 -0.648 9.163 1.00 83.56 119 GLU A N 1
ATOM 899 C CA . GLU A 1 119 ? 8.756 -1.998 9.204 1.00 83.56 119 GLU A CA 1
ATOM 900 C C . GLU A 1 119 ? 9.454 -2.908 8.189 1.00 83.56 119 GLU A C 1
ATOM 902 O O . GLU A 1 119 ? 10.029 -2.443 7.200 1.00 83.56 119 GLU A O 1
ATOM 907 N N . GLN A 1 120 ? 9.475 -4.214 8.463 1.00 78.88 120 GLN A N 1
ATOM 908 C CA . GLN A 1 120 ? 10.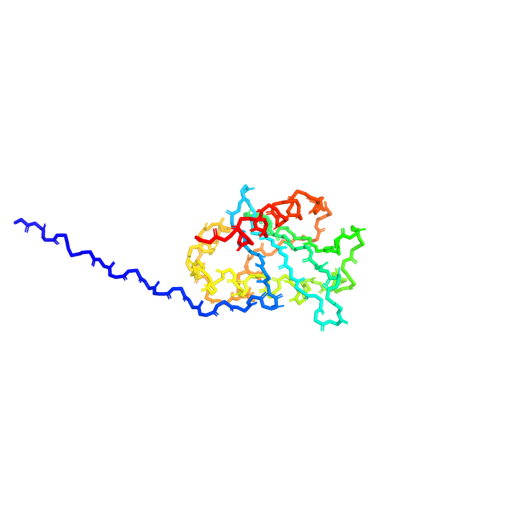149 -5.175 7.595 1.00 78.88 120 GLN A CA 1
ATOM 909 C C . GLN A 1 120 ? 9.292 -5.468 6.360 1.00 78.88 120 GLN A C 1
ATOM 911 O O . GLN A 1 120 ? 8.214 -6.044 6.453 1.00 78.88 120 GLN A O 1
ATOM 916 N N . ALA A 1 121 ? 9.803 -5.103 5.186 1.00 82.75 121 ALA A N 1
ATOM 917 C CA . ALA A 1 121 ? 9.137 -5.313 3.902 1.00 82.75 121 ALA A CA 1
ATOM 918 C C . ALA A 1 121 ? 9.241 -6.755 3.365 1.00 82.75 121 ALA A C 1
ATOM 920 O O . ALA A 1 121 ? 8.572 -7.096 2.389 1.00 82.75 121 ALA A O 1
ATOM 921 N N . GLY A 1 122 ? 10.084 -7.594 3.979 1.00 86.44 122 GLY A N 1
ATOM 922 C CA . GLY A 1 122 ? 10.420 -8.928 3.474 1.00 86.44 122 GLY A CA 1
ATOM 923 C C . GLY A 1 122 ? 9.218 -9.866 3.363 1.00 86.44 122 GLY A C 1
ATOM 924 O O . GLY A 1 122 ? 9.079 -10.546 2.352 1.00 86.44 122 GLY A O 1
ATOM 925 N N . GLU A 1 123 ? 8.316 -9.850 4.348 1.00 89.44 123 GLU A N 1
ATOM 926 C CA . GLU A 1 123 ? 7.106 -10.685 4.337 1.00 89.44 123 GLU A CA 1
ATOM 927 C C . GLU A 1 123 ? 6.192 -10.333 3.153 1.00 89.44 123 GLU A C 1
ATOM 929 O O . GLU A 1 123 ? 5.770 -11.208 2.401 1.00 89.44 123 GLU A O 1
ATOM 934 N N . VAL A 1 124 ? 5.943 -9.039 2.931 1.00 91.94 124 VAL A N 1
ATOM 935 C CA . VAL A 1 124 ? 5.108 -8.556 1.820 1.00 91.94 124 VAL A CA 1
ATOM 936 C C . VAL A 1 124 ? 5.724 -8.935 0.474 1.00 91.94 124 VAL A C 1
ATOM 938 O O . VAL A 1 124 ? 5.015 -9.333 -0.449 1.00 91.94 124 VAL A O 1
ATOM 941 N N . PHE A 1 125 ? 7.051 -8.830 0.356 1.00 91.00 125 PHE A N 1
ATOM 942 C CA . PHE A 1 125 ? 7.748 -9.198 -0.871 1.00 91.00 125 PHE A CA 1
ATOM 943 C C . PHE A 1 125 ? 7.707 -10.709 -1.130 1.00 91.00 125 PHE A C 1
ATOM 945 O O . PHE A 1 125 ? 7.448 -11.112 -2.259 1.00 91.00 125 PHE A O 1
ATOM 952 N N . ALA A 1 126 ? 7.879 -11.549 -0.106 1.00 91.00 126 ALA A N 1
ATOM 953 C CA . ALA A 1 126 ? 7.739 -13.000 -0.241 1.00 91.00 126 ALA A CA 1
ATOM 954 C C . ALA A 1 126 ? 6.332 -13.391 -0.723 1.00 91.00 126 ALA A C 1
ATOM 956 O O . ALA A 1 126 ? 6.196 -14.135 -1.691 1.00 91.00 126 ALA A O 1
ATOM 957 N N . ARG A 1 127 ? 5.286 -12.794 -0.136 1.00 91.88 127 ARG A N 1
ATOM 958 C CA . ARG A 1 127 ? 3.892 -13.006 -0.564 1.00 91.88 127 ARG A CA 1
ATOM 959 C C . ARG A 1 127 ? 3.645 -12.572 -2.006 1.00 91.88 127 ARG A C 1
ATOM 961 O O . ARG A 1 127 ? 2.891 -13.222 -2.726 1.00 91.88 127 ARG A O 1
ATOM 968 N N . PHE A 1 128 ? 4.293 -11.496 -2.444 1.00 91.44 128 PHE A N 1
ATOM 969 C CA . PHE A 1 128 ? 4.256 -11.089 -3.843 1.00 91.44 128 PHE A CA 1
ATOM 970 C C . PHE A 1 128 ? 4.895 -12.133 -4.769 1.00 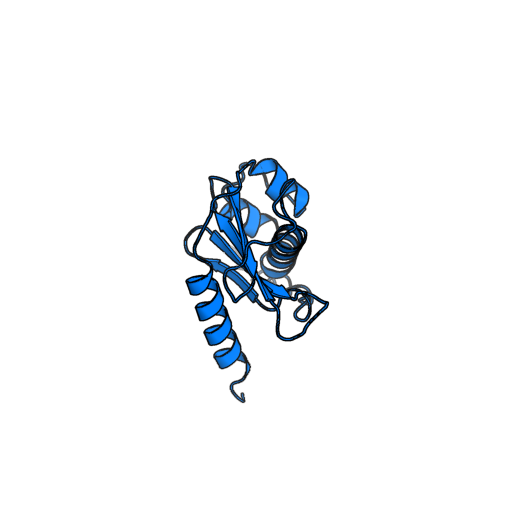91.44 128 PHE A C 1
ATOM 972 O O . PHE A 1 128 ? 4.314 -12.442 -5.806 1.00 91.44 128 PHE A O 1
ATOM 979 N N . LEU A 1 129 ? 6.047 -12.705 -4.403 1.00 89.81 129 LEU A N 1
ATOM 980 C CA . LEU A 1 129 ? 6.681 -13.770 -5.189 1.00 89.81 129 LEU A CA 1
ATOM 981 C C . LEU A 1 129 ? 5.796 -15.020 -5.272 1.00 89.81 129 LEU A C 1
ATOM 983 O O . LEU A 1 129 ? 5.671 -15.610 -6.342 1.00 89.81 129 LEU A O 1
ATOM 987 N N . ASP A 1 130 ? 5.135 -15.392 -4.176 1.00 90.12 130 ASP A N 1
ATOM 988 C CA . ASP A 1 130 ? 4.185 -16.509 -4.177 1.00 90.12 130 ASP A CA 1
ATOM 989 C C . ASP A 1 130 ? 2.953 -16.215 -5.045 1.00 90.12 130 ASP A C 1
ATOM 991 O O . ASP A 1 130 ? 2.482 -17.089 -5.774 1.00 90.12 130 ASP A O 1
ATOM 995 N N . TYR A 1 131 ? 2.470 -14.969 -5.048 1.00 87.81 131 TYR A N 1
ATOM 996 C CA . TYR A 1 131 ? 1.421 -14.533 -5.970 1.00 87.81 131 TYR A CA 1
ATOM 997 C C . TYR A 1 131 ? 1.865 -14.623 -7.437 1.00 87.81 131 TYR A C 1
ATOM 999 O O . TYR A 1 131 ? 1.089 -15.091 -8.267 1.00 87.81 131 TYR A O 1
ATOM 1007 N N . LEU A 1 132 ? 3.093 -14.211 -7.772 1.00 85.38 132 LEU A N 1
ATOM 1008 C CA . LEU A 1 132 ? 3.611 -14.337 -9.139 1.00 85.38 132 LEU A CA 1
ATOM 1009 C C . LEU A 1 132 ? 3.655 -15.795 -9.585 1.00 85.38 132 LEU A C 1
ATOM 1011 O O . LEU A 1 132 ? 3.133 -16.110 -10.649 1.00 85.38 132 LEU A O 1
ATOM 1015 N N . ARG A 1 133 ? 4.172 -16.686 -8.732 1.00 85.44 133 ARG A N 1
ATOM 1016 C CA . ARG A 1 133 ? 4.178 -18.128 -9.004 1.00 85.44 133 ARG A CA 1
ATOM 1017 C C . ARG A 1 133 ? 2.780 -18.647 -9.305 1.00 85.44 133 ARG A C 1
ATOM 1019 O O . ARG A 1 133 ? 2.626 -19.414 -10.239 1.00 85.44 133 ARG A O 1
ATOM 1026 N N . TYR A 1 134 ? 1.770 -18.217 -8.547 1.00 80.62 134 TYR A N 1
ATOM 1027 C CA . TYR A 1 134 ? 0.384 -18.626 -8.776 1.00 80.62 134 TYR A CA 1
ATOM 1028 C C . TYR A 1 134 ? -0.174 -18.133 -10.121 1.00 80.62 134 TYR A C 1
ATOM 1030 O O . TYR A 1 134 ? -0.928 -18.849 -10.770 1.00 80.62 134 TYR A O 1
ATOM 1038 N N . VAL A 1 135 ? 0.190 -16.921 -10.546 1.00 76.94 135 VAL A N 1
ATOM 1039 C CA . VAL A 1 135 ? -0.285 -16.327 -11.809 1.00 76.94 135 VAL A CA 1
ATOM 1040 C C . VAL A 1 135 ? 0.471 -16.865 -13.031 1.00 76.94 135 VAL A C 1
ATOM 1042 O O . VAL A 1 135 ? -0.085 -16.878 -14.124 1.00 76.94 135 VAL A O 1
ATOM 1045 N N . GLU A 1 136 ? 1.715 -17.310 -12.860 1.00 72.69 136 GLU A N 1
ATOM 1046 C CA . GLU A 1 136 ? 2.546 -17.901 -13.919 1.00 72.69 136 GLU A CA 1
ATOM 1047 C C . GLU A 1 136 ? 2.234 -19.384 -14.191 1.00 72.69 136 GLU A C 1
ATOM 1049 O O . GLU A 1 136 ? 2.768 -19.954 -15.144 1.00 72.69 136 GLU A O 1
ATOM 1054 N N . LEU A 1 137 ? 1.365 -20.018 -13.394 1.00 53.22 137 LEU A N 1
ATOM 1055 C CA . LEU A 1 137 ? 0.923 -21.385 -13.660 1.00 53.22 137 LEU A CA 1
ATOM 1056 C C . LEU A 1 137 ? 0.088 -21.427 -14.954 1.00 53.22 137 LEU A C 1
ATOM 1058 O O . LEU A 1 137 ? -0.870 -20.658 -15.079 1.00 53.22 137 LEU A O 1
ATOM 1062 N N . PRO A 1 138 ? 0.409 -22.319 -15.913 1.00 49.69 138 PRO A N 1
ATOM 1063 C CA . PRO A 1 138 ? -0.464 -22.553 -17.055 1.00 49.69 138 PRO A CA 1
ATOM 1064 C C . PRO A 1 138 ? -1.827 -23.051 -16.553 1.00 49.69 138 PRO A C 1
ATOM 1066 O O . PRO A 1 138 ? -1.885 -23.923 -15.684 1.00 49.69 138 PRO A O 1
ATOM 1069 N N . ALA A 1 139 ? -2.895 -22.438 -17.070 1.00 53.47 139 ALA A N 1
ATOM 1070 C CA . ALA A 1 139 ? -4.281 -22.806 -16.784 1.00 53.47 139 ALA A CA 1
ATOM 1071 C C . ALA A 1 139 ? -4.643 -24.183 -17.353 1.00 53.47 139 ALA A C 1
ATOM 1073 O O . ALA A 1 139 ? -4.119 -24.524 -18.440 1.00 53.47 139 ALA A O 1
#

Sequence (139 aa):
MPSFIAQPRPQPKKRQLQKVPFVELFNGRLQGVVSSGSSTERVYVSLIKAGSGDYYCSTNNNRPCGGLRSGSCKHIDALVANAISQYGAERVGRYMGLPEPQRTAWGIIGTLGGSKHKEQAGEVFARFLDYLRYVELPA

Foldseek 3Di:
DDDPDDDPDPDQADAPCVAWVFWDLPDQKTWGWGDPVVDPQWIKTKIAGAPQRAIFIAIPVRHGDPQQPPFDRPRQQVSQQRCCRGVNQQRSCVSSVHPDRDRHSCRSSVRSPHYHDDDDSNVNVVVSVVVVVVVPDDD

Secondary structure (DSSP, 8-state):
------PPPPPPP---TTT-SEEEEETTEEEEEEE-SS-SS-EEEEEEETTT--EEEEETTSPBPGGGGSSS-HHHHHHHHHHHHHH-HHHHHHHTT-SS---SHHHHHHHH---B-----HHHHHHHHHHHHHHSS--